Protein AF-A0A955T5Y8-F1 (afdb_monomer_lite)

Radius of gyration: 14.64 Å; chains: 1; bounding box: 32×37×26 Å

pLDDT: mean 70.2, std 17.74, range [28.7, 88.12]

Sequence (77 aa):
MNDTWIINPTFGMFGWTSSIQKSKKGTTRITINKNVSIAASLKAGQRLYSYVAKEKGRPVMVTFLDGKPREGNHDGL

Structure (mmCIF, N/CA/C/O backbone):
data_AF-A0A955T5Y8-F1
#
_entry.id   AF-A0A955T5Y8-F1
#
loop_
_atom_site.group_PDB
_atom_site.id
_atom_site.type_symbol
_atom_site.label_atom_id
_atom_site.label_alt_id
_atom_site.label_comp_id
_atom_site.label_asym_id
_atom_site.label_entity_id
_atom_site.label_seq_id
_atom_site.pdbx_PDB_ins_code
_atom_site.Cartn_x
_atom_site.Cartn_y
_atom_site.Cartn_z
_atom_site.occupancy
_atom_site.B_iso_or_equiv
_atom_site.auth_seq_id
_atom_site.auth_comp_id
_atom_site.auth_asym_id
_atom_site.auth_atom_id
_atom_site.pdbx_PDB_model_num
ATOM 1 N N . MET A 1 1 ? 14.829 -21.281 15.470 1.00 33.16 1 MET A N 1
ATOM 2 C CA . MET A 1 1 ? 14.516 -22.007 14.224 1.00 33.16 1 MET A CA 1
ATOM 3 C C . MET A 1 1 ? 13.739 -21.033 13.364 1.00 33.16 1 MET A C 1
ATOM 5 O O . MET A 1 1 ? 12.731 -20.517 13.828 1.00 33.16 1 MET A O 1
ATOM 9 N N . ASN A 1 2 ? 14.332 -20.628 12.242 1.00 37.31 2 ASN A N 1
ATOM 10 C CA . ASN A 1 2 ? 13.815 -19.573 11.375 1.00 37.31 2 ASN A CA 1
ATOM 11 C C . ASN A 1 2 ? 13.020 -20.228 10.250 1.00 37.31 2 ASN A C 1
ATOM 13 O O . ASN A 1 2 ? 13.620 -20.696 9.286 1.00 37.31 2 ASN A O 1
ATOM 17 N N . ASP A 1 3 ? 11.698 -20.218 10.362 1.00 31.53 3 ASP A N 1
ATOM 18 C CA . ASP A 1 3 ? 10.831 -20.742 9.311 1.00 31.53 3 ASP A CA 1
ATOM 19 C C . ASP A 1 3 ? 10.336 -19.576 8.453 1.00 31.53 3 ASP A C 1
ATOM 21 O O . ASP A 1 3 ? 9.281 -18.984 8.686 1.00 31.53 3 ASP A O 1
ATOM 25 N N . THR A 1 4 ? 11.152 -19.210 7.465 1.00 28.70 4 THR A N 1
ATOM 26 C CA . THR A 1 4 ? 10.757 -18.289 6.395 1.00 28.70 4 THR A CA 1
ATOM 27 C C . THR A 1 4 ? 10.203 -19.110 5.237 1.00 28.70 4 THR A C 1
ATOM 29 O O . THR A 1 4 ? 10.948 -19.807 4.552 1.00 28.70 4 THR A O 1
ATOM 32 N N . TRP A 1 5 ? 8.899 -19.003 4.991 1.00 32.75 5 TRP A N 1
ATOM 33 C CA . TRP A 1 5 ? 8.242 -19.598 3.829 1.00 32.75 5 TRP A CA 1
ATOM 34 C C . TRP A 1 5 ? 8.348 -18.653 2.624 1.00 32.75 5 TRP A C 1
ATOM 36 O O . TRP A 1 5 ? 7.911 -17.504 2.691 1.00 32.75 5 TRP A O 1
ATOM 46 N N . ILE A 1 6 ? 8.926 -19.134 1.521 1.00 36.94 6 ILE A N 1
ATOM 47 C CA . ILE A 1 6 ? 8.926 -18.461 0.213 1.00 36.94 6 ILE A CA 1
ATOM 48 C C . ILE A 1 6 ? 7.939 -19.209 -0.686 1.00 36.94 6 ILE A C 1
ATOM 50 O O . ILE A 1 6 ? 8.074 -20.417 -0.867 1.00 36.94 6 ILE A O 1
ATOM 54 N N . ILE A 1 7 ? 6.959 -18.500 -1.251 1.00 35.72 7 ILE A N 1
ATOM 55 C CA . ILE A 1 7 ? 5.960 -19.064 -2.172 1.00 35.72 7 ILE A CA 1
ATOM 56 C C . ILE A 1 7 ? 6.160 -18.479 -3.581 1.00 35.72 7 ILE A C 1
ATOM 58 O O . ILE A 1 7 ? 6.406 -17.284 -3.746 1.00 35.72 7 ILE A O 1
ATOM 62 N N . ASN A 1 8 ? 6.088 -19.381 -4.568 1.00 33.62 8 ASN A N 1
ATOM 63 C CA . ASN A 1 8 ? 6.325 -19.223 -6.009 1.00 33.62 8 ASN A CA 1
ATOM 64 C C . ASN A 1 8 ? 5.258 -18.350 -6.718 1.00 33.62 8 ASN A C 1
ATOM 66 O O . ASN A 1 8 ? 4.100 -18.351 -6.301 1.00 33.62 8 ASN A O 1
ATOM 70 N N . PRO A 1 9 ? 5.602 -17.648 -7.818 1.00 41.00 9 PRO A N 1
ATOM 71 C CA . PRO A 1 9 ? 4.772 -16.624 -8.432 1.00 41.00 9 PRO A CA 1
ATOM 72 C C . PRO A 1 9 ? 3.813 -17.228 -9.465 1.00 41.00 9 PRO A C 1
ATOM 74 O O . PRO A 1 9 ? 4.176 -17.533 -10.598 1.00 41.00 9 PRO A O 1
ATOM 77 N N . THR A 1 10 ? 2.548 -17.344 -9.091 1.00 34.91 10 THR A N 1
ATOM 78 C CA . THR A 1 10 ? 1.423 -17.196 -10.025 1.00 34.91 10 THR A CA 1
ATOM 79 C C . THR A 1 10 ? 0.805 -15.838 -9.685 1.00 34.91 10 THR A C 1
ATOM 81 O O . THR A 1 10 ? 0.814 -15.468 -8.516 1.00 34.91 10 THR A O 1
ATOM 84 N N . PHE A 1 11 ? 0.305 -15.054 -10.644 1.00 42.75 11 PHE A N 1
ATOM 85 C CA . PHE A 1 11 ? -0.264 -13.706 -10.407 1.00 42.75 11 PHE A CA 1
ATOM 86 C C . PHE A 1 11 ? -1.564 -13.701 -9.548 1.00 42.75 11 PHE A C 1
ATOM 88 O O . PHE A 1 11 ? -2.406 -12.818 -9.681 1.00 42.75 11 PHE A O 1
ATOM 95 N N . GLY A 1 12 ? -1.744 -14.680 -8.656 1.00 36.47 12 GLY A N 1
ATOM 96 C CA . GLY A 1 12 ? -2.736 -14.714 -7.592 1.00 36.47 12 GLY A CA 1
ATOM 97 C C . GLY A 1 12 ? -2.092 -14.369 -6.248 1.00 36.47 12 GLY A C 1
ATOM 98 O O . GLY A 1 12 ? -1.276 -15.122 -5.733 1.00 36.47 12 GLY A O 1
ATOM 99 N N . MET A 1 13 ? -2.497 -13.229 -5.682 1.00 44.97 13 MET A N 1
ATOM 100 C CA . MET A 1 13 ? -2.361 -12.879 -4.261 1.00 44.97 13 MET A CA 1
ATOM 101 C C . MET A 1 13 ? -0.939 -12.956 -3.668 1.00 44.97 13 MET A C 1
ATOM 103 O O . MET A 1 13 ? -0.641 -13.791 -2.818 1.00 44.97 13 MET A O 1
ATOM 107 N N . PHE A 1 14 ? -0.075 -11.996 -4.010 1.00 54.19 14 PHE A N 1
ATOM 108 C CA . PHE A 1 14 ? 1.070 -11.687 -3.149 1.00 54.19 14 PHE A CA 1
ATOM 109 C C . PHE A 1 14 ? 0.567 -11.027 -1.861 1.00 54.19 14 PHE A C 1
ATOM 111 O O . PHE A 1 14 ? 0.311 -9.825 -1.828 1.00 54.19 14 PHE A O 1
ATOM 118 N N . GLY A 1 15 ? 0.420 -11.815 -0.798 1.00 55.19 15 GLY A N 1
ATOM 119 C CA . GLY A 1 15 ? 0.312 -11.281 0.553 1.00 55.19 15 GLY A CA 1
ATOM 120 C C . GLY A 1 15 ? 1.689 -10.823 1.028 1.00 55.19 15 GLY A C 1
ATOM 121 O O . GLY A 1 15 ? 2.657 -11.577 0.954 1.00 55.19 15 GLY A O 1
ATOM 122 N N . TRP A 1 16 ? 1.803 -9.595 1.525 1.00 69.25 16 TRP A N 1
ATOM 123 C CA . TRP A 1 16 ? 2.992 -9.154 2.251 1.00 69.25 16 TRP A CA 1
ATOM 124 C C . TRP A 1 16 ? 2.575 -8.412 3.514 1.00 69.25 16 TRP A C 1
ATOM 126 O O . TRP A 1 16 ? 1.513 -7.793 3.575 1.00 69.25 16 TRP A O 1
ATOM 136 N N . THR A 1 17 ? 3.424 -8.463 4.534 1.00 66.50 17 THR A N 1
ATOM 137 C CA . THR A 1 17 ? 3.251 -7.665 5.743 1.00 66.50 17 THR A CA 1
ATOM 138 C C . THR A 1 17 ? 4.029 -6.362 5.600 1.00 66.50 17 THR A C 1
ATOM 140 O O . THR A 1 17 ? 5.169 -6.332 5.134 1.00 66.50 17 THR A O 1
ATOM 143 N N . SER A 1 18 ? 3.399 -5.258 5.983 1.00 70.12 18 SER A N 1
ATOM 144 C CA . SER A 1 18 ? 4.023 -3.937 6.029 1.00 70.12 18 SER A CA 1
ATOM 145 C C . SER A 1 18 ? 4.047 -3.44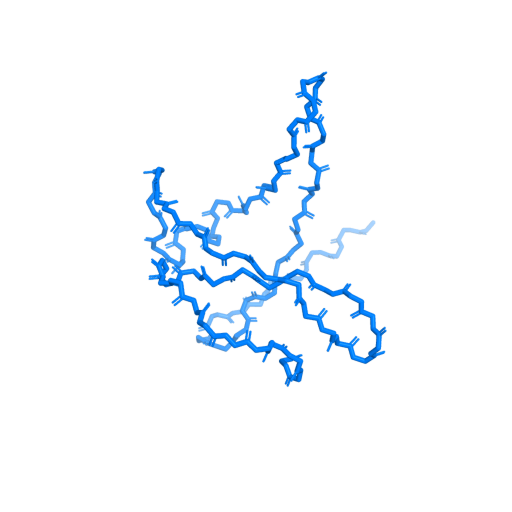1 7.468 1.00 70.12 18 SER A C 1
ATOM 147 O O . SER A 1 18 ? 3.118 -3.691 8.234 1.00 70.12 18 SER A O 1
ATOM 149 N N . SER A 1 19 ? 5.096 -2.709 7.838 1.00 71.56 19 SER A N 1
ATOM 150 C CA . SER A 1 19 ? 5.140 -1.997 9.112 1.00 71.56 19 SER A CA 1
ATOM 151 C C . SER A 1 19 ? 4.643 -0.566 8.938 1.00 71.56 19 SER A C 1
ATOM 153 O O . SER A 1 19 ? 4.906 0.104 7.935 1.00 71.56 19 SER A O 1
ATOM 155 N N . ILE A 1 20 ? 3.898 -0.106 9.939 1.00 78.62 20 ILE A N 1
ATOM 156 C CA . ILE A 1 20 ? 3.457 1.277 10.042 1.00 78.62 20 ILE A CA 1
ATOM 157 C C . ILE A 1 20 ? 4.524 2.047 10.813 1.00 78.62 20 ILE A C 1
ATOM 159 O O . ILE A 1 20 ? 4.789 1.762 11.981 1.00 78.62 20 ILE A O 1
ATOM 163 N N . GLN A 1 21 ? 5.118 3.051 10.175 1.00 79.56 21 GLN A N 1
AT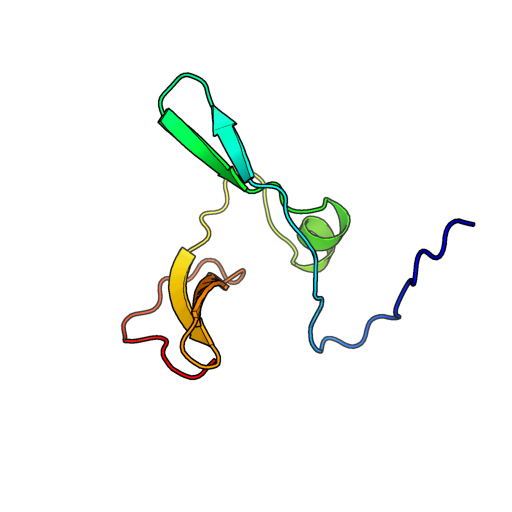OM 164 C CA . GLN A 1 21 ? 6.065 3.954 10.817 1.00 79.56 21 GLN A CA 1
ATOM 165 C C . GLN A 1 21 ? 5.404 5.306 11.062 1.00 79.56 21 GLN A C 1
ATOM 167 O O . GLN A 1 21 ? 5.044 6.021 10.124 1.00 79.56 21 GLN A O 1
ATOM 172 N N . LYS A 1 22 ? 5.270 5.684 12.333 1.00 76.25 22 LYS A N 1
ATOM 173 C CA . LYS A 1 22 ? 4.851 7.035 12.711 1.00 76.25 22 LYS A CA 1
ATOM 174 C C . LYS A 1 22 ? 6.054 7.967 12.636 1.00 76.25 22 LYS A C 1
ATOM 176 O O . LYS A 1 22 ? 7.079 7.724 13.269 1.00 76.25 22 LYS A O 1
ATOM 181 N N . SER A 1 23 ? 5.939 9.044 11.875 1.00 76.38 23 SER A N 1
ATOM 182 C CA . SER A 1 23 ? 6.911 10.128 11.914 1.00 76.38 23 SER A CA 1
ATOM 183 C C . SER A 1 23 ? 6.616 11.047 13.102 1.00 76.38 23 SER A C 1
ATOM 185 O O . SER A 1 23 ? 5.470 11.203 13.527 1.00 76.38 23 SER A O 1
ATOM 187 N N . LYS A 1 24 ? 7.651 11.733 13.597 1.00 72.25 24 LYS A N 1
ATOM 188 C CA . LYS A 1 24 ? 7.516 12.760 14.645 1.00 72.25 24 LYS A CA 1
ATOM 189 C C . LYS A 1 24 ? 6.613 13.938 14.239 1.00 72.25 24 LYS A C 1
ATOM 191 O O . LYS A 1 24 ? 6.193 14.694 15.101 1.00 72.25 24 LYS A O 1
ATOM 196 N N . LYS A 1 25 ? 6.314 14.104 12.943 1.00 76.69 25 LYS A N 1
ATOM 197 C CA . LYS A 1 25 ? 5.515 15.210 12.385 1.00 76.69 25 LYS A CA 1
ATOM 198 C C . LYS A 1 25 ? 4.054 14.817 12.114 1.00 76.69 25 LYS A C 1
ATOM 200 O O . LYS A 1 25 ? 3.411 15.423 11.266 1.00 76.69 25 LYS A O 1
ATOM 205 N N . GLY A 1 26 ? 3.556 13.754 12.748 1.00 78.94 26 GLY A N 1
ATOM 206 C CA . GLY A 1 26 ? 2.170 13.295 12.584 1.00 78.94 26 GLY A CA 1
ATOM 207 C C . GLY A 1 26 ? 1.871 12.617 11.241 1.00 78.94 26 GLY A C 1
ATOM 208 O O . GLY A 1 26 ? 0.741 12.217 10.990 1.00 78.94 26 GLY A O 1
ATOM 209 N N . THR A 1 27 ? 2.875 12.437 10.380 1.00 78.06 27 THR A N 1
ATOM 210 C CA . THR A 1 27 ? 2.733 11.654 9.146 1.00 78.06 27 THR A CA 1
ATOM 211 C C . THR A 1 27 ? 3.034 10.194 9.421 1.00 78.06 27 THR A C 1
ATOM 213 O O . THR A 1 27 ? 4.054 9.860 10.018 1.00 78.06 27 THR A O 1
ATOM 216 N N . THR A 1 28 ? 2.165 9.313 8.949 1.00 81.25 28 THR A N 1
ATOM 217 C CA . THR A 1 28 ? 2.362 7.869 9.043 1.00 81.25 28 THR A CA 1
ATOM 218 C C . THR A 1 28 ? 2.765 7.336 7.675 1.00 81.25 28 THR A C 1
ATOM 220 O O . THR A 1 28 ? 2.188 7.730 6.663 1.00 81.25 28 THR A O 1
ATOM 223 N N . ARG A 1 29 ? 3.784 6.479 7.628 1.00 81.19 29 ARG A N 1
ATOM 224 C CA . ARG A 1 29 ? 4.269 5.842 6.401 1.00 81.19 29 ARG A CA 1
ATOM 225 C C . ARG A 1 29 ? 4.044 4.343 6.475 1.00 81.19 29 ARG A C 1
ATOM 227 O O . ARG A 1 29 ? 4.224 3.740 7.532 1.00 81.19 29 ARG A O 1
ATOM 234 N N . ILE A 1 30 ? 3.689 3.765 5.336 1.00 79.44 30 ILE A N 1
ATOM 235 C CA . ILE A 1 30 ? 3.609 2.322 5.141 1.00 79.44 30 ILE A CA 1
ATOM 236 C C . ILE A 1 30 ? 4.782 1.939 4.255 1.00 79.44 30 ILE A C 1
ATOM 238 O O . ILE A 1 30 ? 4.947 2.482 3.161 1.00 79.44 30 ILE A O 1
ATOM 242 N N . THR A 1 31 ? 5.619 1.032 4.742 1.00 79.69 31 THR A N 1
ATOM 243 C CA . THR A 1 31 ? 6.759 0.543 3.969 1.00 79.69 31 THR A CA 1
ATOM 244 C C . THR A 1 31 ? 6.319 -0.640 3.118 1.00 79.69 31 THR A C 1
ATOM 246 O O . THR A 1 31 ? 5.869 -1.659 3.643 1.00 79.69 31 THR A O 1
ATOM 249 N N . ILE A 1 32 ? 6.462 -0.514 1.800 1.00 78.31 32 ILE A N 1
ATOM 250 C CA . ILE A 1 32 ? 6.247 -1.614 0.856 1.00 78.31 32 ILE A CA 1
ATOM 251 C C . ILE A 1 32 ? 7.585 -2.325 0.647 1.00 78.31 32 ILE A C 1
ATOM 253 O O . ILE A 1 32 ? 8.622 -1.679 0.485 1.00 78.31 32 ILE A O 1
ATOM 257 N N . ASN A 1 33 ? 7.573 -3.658 0.680 1.00 80.62 33 ASN A N 1
ATOM 258 C CA . ASN A 1 33 ? 8.767 -4.455 0.421 1.00 80.62 33 ASN A CA 1
ATOM 259 C C . ASN A 1 33 ? 9.292 -4.181 -1.003 1.00 80.62 33 ASN A C 1
ATOM 261 O O . ASN A 1 33 ? 8.516 -4.119 -1.955 1.00 80.62 33 ASN A O 1
ATOM 265 N N . LYS A 1 34 ? 10.615 -4.062 -1.161 1.00 82.56 34 LYS A N 1
ATOM 266 C CA . LYS A 1 34 ? 11.260 -3.800 -2.458 1.00 82.56 34 LYS A CA 1
ATOM 267 C C . LYS A 1 34 ? 10.867 -4.819 -3.539 1.00 82.56 34 LYS A C 1
ATOM 269 O O . LYS A 1 34 ? 10.657 -4.444 -4.689 1.00 82.56 34 LYS A O 1
ATOM 274 N N . ASN A 1 35 ? 10.745 -6.096 -3.187 1.00 82.75 35 ASN A N 1
ATOM 275 C CA . ASN A 1 35 ? 10.370 -7.140 -4.141 1.00 82.75 35 ASN A CA 1
ATOM 276 C C . ASN A 1 35 ? 8.923 -6.968 -4.607 1.00 82.75 35 ASN A C 1
ATOM 278 O O . ASN A 1 35 ? 8.644 -7.130 -5.789 1.00 82.75 35 ASN A O 1
ATOM 282 N N . VAL A 1 36 ? 8.029 -6.555 -3.703 1.00 79.81 36 VAL A N 1
ATOM 283 C CA . VAL A 1 36 ? 6.638 -6.229 -4.043 1.00 79.81 36 VAL A CA 1
ATOM 284 C C . VAL A 1 36 ? 6.592 -5.025 -4.975 1.00 79.81 36 VAL A C 1
ATOM 286 O O . VAL A 1 36 ? 5.903 -5.074 -5.988 1.00 79.81 36 VAL A O 1
ATOM 289 N N . SER A 1 37 ? 7.355 -3.964 -4.688 1.00 83.19 37 SER A N 1
ATOM 290 C CA . SER A 1 37 ? 7.368 -2.785 -5.560 1.00 83.19 37 SER A CA 1
ATOM 291 C C . SER A 1 37 ? 7.896 -3.101 -6.959 1.00 83.19 37 SER A C 1
ATOM 293 O O . SER A 1 37 ? 7.357 -2.587 -7.933 1.00 83.19 37 SER A O 1
ATOM 295 N N . ILE A 1 38 ? 8.910 -3.968 -7.068 1.00 84.50 38 ILE A N 1
ATOM 296 C CA . ILE A 1 38 ? 9.445 -4.421 -8.360 1.00 84.50 38 ILE A CA 1
ATOM 297 C C . ILE A 1 38 ? 8.417 -5.288 -9.094 1.00 84.50 38 ILE A C 1
ATOM 299 O O . ILE A 1 38 ? 8.114 -5.014 -10.252 1.00 84.50 38 ILE A O 1
ATOM 303 N N . ALA A 1 39 ? 7.844 -6.293 -8.426 1.00 82.00 39 ALA A N 1
ATOM 304 C CA . ALA A 1 39 ? 6.873 -7.207 -9.029 1.00 82.00 39 ALA A CA 1
ATOM 305 C C . ALA A 1 39 ? 5.607 -6.477 -9.509 1.00 82.00 39 ALA A C 1
ATOM 307 O O . ALA A 1 39 ? 5.097 -6.759 -10.590 1.00 82.00 39 ALA A O 1
ATOM 308 N N . ALA A 1 40 ? 5.140 -5.490 -8.744 1.00 79.38 40 ALA A N 1
ATOM 309 C CA . ALA A 1 40 ? 4.004 -4.648 -9.103 1.00 79.38 40 ALA A CA 1
ATOM 310 C C . ALA A 1 40 ? 4.372 -3.473 -10.031 1.00 7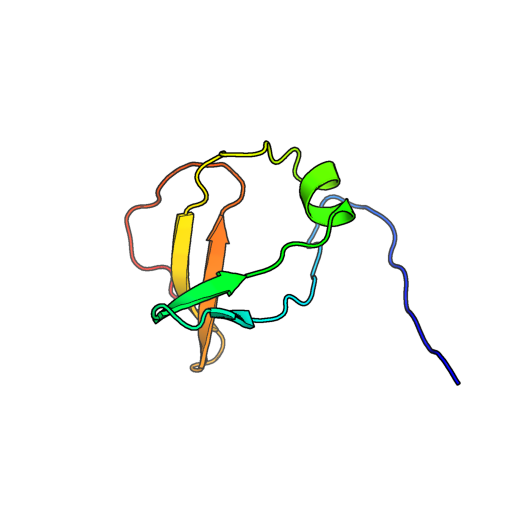9.38 40 ALA A C 1
ATOM 312 O O . ALA A 1 40 ? 3.524 -2.626 -10.302 1.00 79.38 40 ALA A O 1
ATOM 313 N N . SER A 1 41 ? 5.619 -3.402 -10.518 1.00 86.56 41 SER A N 1
ATOM 314 C CA . SER A 1 41 ? 6.103 -2.341 -11.417 1.00 86.56 41 SER A CA 1
ATOM 315 C C . SER A 1 41 ? 5.848 -0.916 -10.897 1.00 86.56 41 SER A C 1
ATOM 317 O O . SER A 1 41 ? 5.609 0.013 -11.672 1.00 86.56 41 SER A O 1
ATOM 319 N N . LEU A 1 42 ? 5.899 -0.735 -9.575 1.00 85.50 42 LEU A N 1
ATOM 320 C CA . LEU A 1 42 ? 5.673 0.553 -8.929 1.00 85.50 42 LEU A CA 1
ATOM 321 C C . LEU A 1 42 ? 6.864 1.479 -9.156 1.00 85.50 42 LEU A C 1
ATOM 323 O O . LEU A 1 42 ? 8.021 1.096 -8.961 1.00 85.50 42 LEU A O 1
ATOM 327 N N . LYS A 1 43 ? 6.580 2.731 -9.509 1.00 88.12 43 LYS A N 1
ATOM 328 C CA . LYS A 1 43 ? 7.606 3.761 -9.704 1.00 88.12 43 LYS A CA 1
ATOM 329 C C . LYS A 1 43 ? 7.713 4.673 -8.487 1.00 88.12 43 LYS A C 1
ATOM 331 O O . LYS A 1 43 ? 6.723 4.979 -7.824 1.00 88.12 43 LYS A O 1
ATOM 336 N N . ALA A 1 44 ? 8.921 5.160 -8.212 1.00 85.94 44 ALA A N 1
ATOM 337 C CA . ALA A 1 44 ? 9.118 6.191 -7.199 1.00 85.94 44 ALA A CA 1
ATOM 338 C C . ALA A 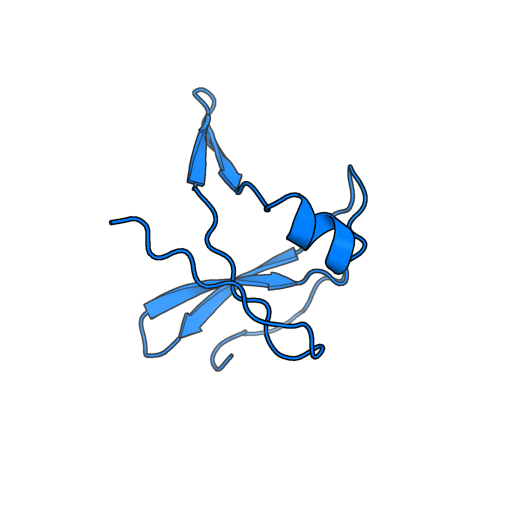1 44 ? 8.279 7.436 -7.544 1.00 85.94 44 ALA A C 1
ATOM 340 O O . ALA A 1 44 ? 8.277 7.893 -8.684 1.00 85.94 44 ALA A O 1
ATOM 341 N N . GLY A 1 45 ? 7.540 7.960 -6.564 1.00 86.56 45 GLY A N 1
ATOM 342 C CA . GLY A 1 45 ? 6.640 9.103 -6.756 1.00 86.56 45 GLY A CA 1
ATOM 343 C C . GLY A 1 45 ? 5.283 8.769 -7.389 1.00 86.56 45 GLY A C 1
ATOM 344 O O . GLY A 1 45 ? 4.437 9.658 -7.484 1.00 86.56 45 GLY A O 1
ATOM 345 N N . GLN A 1 46 ? 5.034 7.514 -7.778 1.00 86.94 46 GLN A N 1
ATOM 346 C CA . GLN A 1 46 ? 3.715 7.080 -8.238 1.00 86.94 46 GLN A CA 1
ATOM 347 C C . GLN A 1 46 ? 2.681 7.240 -7.119 1.00 86.94 46 GLN A C 1
ATOM 349 O O . GLN A 1 46 ? 2.913 6.852 -5.972 1.00 86.94 46 GLN A O 1
ATOM 354 N N . ARG A 1 47 ? 1.517 7.800 -7.461 1.00 87.38 47 ARG A N 1
ATOM 355 C CA . ARG A 1 47 ? 0.382 7.880 -6.539 1.00 87.38 47 ARG A CA 1
ATOM 356 C C . ARG A 1 47 ? -0.289 6.516 -6.439 1.00 87.38 47 ARG A C 1
ATOM 358 O O . ARG A 1 47 ? -0.593 5.898 -7.455 1.00 87.38 47 ARG A O 1
ATOM 365 N N . LEU A 1 48 ? -0.529 6.081 -5.209 1.00 85.44 48 LEU A N 1
ATOM 366 C CA . LEU A 1 48 ? -1.310 4.893 -4.889 1.00 85.44 48 LEU A CA 1
ATOM 367 C C . LEU A 1 48 ? -2.566 5.324 -4.147 1.00 85.44 48 LEU A C 1
ATOM 369 O O . LEU A 1 48 ? -2.525 6.261 -3.347 1.00 85.44 48 LEU A O 1
ATOM 373 N N . TYR A 1 49 ? -3.664 4.626 -4.400 1.00 82.62 49 TYR A N 1
ATOM 374 C CA . TYR A 1 49 ? -4.955 4.938 -3.804 1.00 82.62 49 TYR A CA 1
ATOM 375 C C . TYR A 1 49 ? -5.288 3.870 -2.774 1.00 82.62 49 TYR A C 1
ATOM 377 O O . TYR A 1 49 ? -5.247 2.677 -3.072 1.00 82.62 49 TYR A O 1
ATOM 385 N N . SER A 1 50 ? -5.548 4.307 -1.543 1.00 83.06 50 SER A N 1
ATOM 386 C CA . SER A 1 50 ? -5.864 3.425 -0.423 1.00 83.06 50 SER A CA 1
ATOM 387 C C . SER A 1 50 ? -7.215 3.785 0.168 1.00 83.06 50 SER A C 1
ATOM 389 O O . SER A 1 50 ? -7.525 4.966 0.316 1.00 83.06 50 SER A O 1
ATOM 391 N N . TYR A 1 51 ? -7.986 2.768 0.528 1.00 83.00 51 TYR A N 1
ATOM 392 C CA . TYR A 1 51 ? -9.351 2.893 1.024 1.00 83.00 51 TYR A CA 1
ATOM 393 C C . TYR A 1 51 ? -9.533 2.048 2.280 1.00 83.00 51 TYR A C 1
ATOM 395 O O . TYR A 1 51 ? -8.818 1.067 2.483 1.00 83.00 51 TYR A O 1
ATOM 403 N N . VAL A 1 52 ? -10.491 2.426 3.123 1.00 83.38 52 VAL A N 1
ATOM 404 C CA . VAL A 1 52 ? -10.911 1.607 4.263 1.00 83.38 52 VAL A CA 1
ATOM 405 C C . VAL A 1 52 ? -12.044 0.698 3.797 1.00 83.38 52 VAL A C 1
ATOM 407 O O . VAL A 1 52 ? -13.025 1.178 3.238 1.00 83.38 52 VAL A O 1
ATOM 410 N N . ALA A 1 53 ? -11.893 -0.598 4.030 1.00 80.62 53 ALA A N 1
ATOM 411 C CA . ALA A 1 53 ? -12.883 -1.631 3.759 1.00 80.62 53 ALA A CA 1
ATOM 412 C C . ALA A 1 53 ? -13.161 -2.434 5.035 1.00 80.62 53 ALA A C 1
ATOM 414 O O . ALA A 1 53 ? -12.500 -2.245 6.063 1.00 80.62 53 ALA A O 1
ATOM 415 N N . LYS A 1 54 ? -14.130 -3.347 4.976 1.00 81.06 54 LYS A N 1
ATOM 416 C CA . LYS A 1 54 ? -14.422 -4.298 6.051 1.00 81.06 54 LYS A CA 1
ATOM 417 C C . LYS A 1 54 ? -14.235 -5.727 5.565 1.00 81.06 54 LYS A C 1
ATOM 419 O O . LYS A 1 54 ? -15.008 -6.197 4.737 1.00 81.06 54 LYS A O 1
ATOM 424 N N . GLU A 1 55 ? -13.292 -6.442 6.166 1.00 77.19 55 GLU A N 1
ATOM 425 C CA . GLU A 1 55 ? -13.129 -7.884 5.979 1.00 77.19 55 GLU A CA 1
ATOM 426 C C . GLU A 1 55 ? -13.586 -8.593 7.261 1.00 77.19 55 GLU A C 1
ATOM 428 O O . GLU A 1 55 ? -13.071 -8.328 8.351 1.00 77.19 55 GLU A O 1
ATOM 433 N N . LYS A 1 56 ? -14.599 -9.467 7.167 1.00 83.62 56 LYS A N 1
ATOM 434 C CA . LYS A 1 56 ? -15.168 -10.204 8.322 1.00 83.62 56 LYS A CA 1
ATOM 435 C C . LYS A 1 56 ? -15.504 -9.292 9.521 1.00 83.62 56 LYS A C 1
ATOM 437 O O . LYS A 1 56 ? -15.276 -9.643 10.677 1.00 83.62 56 LYS A O 1
ATOM 442 N N . GLY A 1 57 ? -16.013 -8.090 9.235 1.00 84.19 57 GLY A N 1
ATOM 443 C CA . GLY A 1 57 ? -16.393 -7.088 10.238 1.00 84.19 57 GLY A CA 1
ATOM 444 C C . GLY A 1 57 ? -15.234 -6.287 10.842 1.00 84.19 57 GLY A C 1
ATOM 445 O O . GLY A 1 57 ? -15.480 -5.413 11.673 1.00 84.19 57 GLY A O 1
ATOM 446 N N . ARG A 1 58 ? -13.985 -6.533 10.431 1.00 74.94 58 ARG A N 1
ATOM 447 C CA . ARG A 1 58 ? -12.813 -5.770 10.877 1.00 74.94 58 ARG A CA 1
ATOM 448 C C . ARG A 1 58 ? -12.417 -4.738 9.821 1.00 74.94 58 ARG A C 1
ATOM 450 O O . ARG A 1 58 ? -12.386 -5.080 8.640 1.00 74.94 58 ARG A O 1
ATOM 457 N N . PRO A 1 59 ? -12.106 -3.491 10.217 1.00 77.88 59 PRO A N 1
ATOM 458 C CA . PRO A 1 59 ? -11.622 -2.496 9.276 1.00 77.88 59 PRO A CA 1
ATOM 459 C C . PRO A 1 59 ? -10.241 -2.902 8.756 1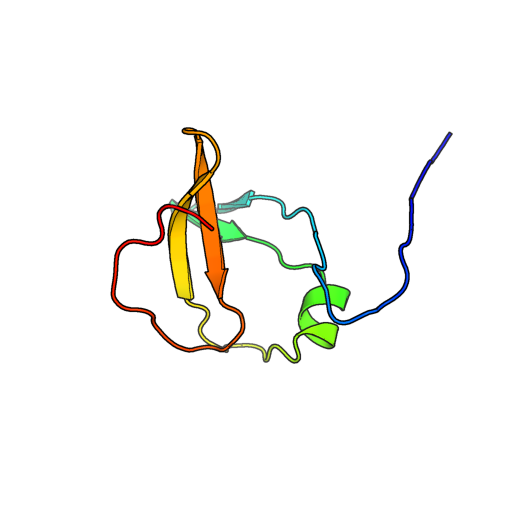.00 77.88 59 PRO A C 1
ATOM 461 O O . PRO A 1 59 ? -9.326 -3.168 9.538 1.00 77.88 59 PRO A O 1
ATOM 464 N N . VAL A 1 60 ? -10.093 -2.920 7.438 1.00 79.62 60 VAL A N 1
ATOM 465 C CA . VAL A 1 60 ? -8.838 -3.189 6.733 1.00 79.62 60 VAL A CA 1
ATOM 466 C C . VAL A 1 60 ? -8.550 -2.045 5.767 1.00 79.62 60 VAL A C 1
ATOM 468 O O . VAL A 1 60 ? -9.467 -1.393 5.270 1.00 79.62 60 VAL A O 1
ATOM 471 N N . MET A 1 61 ? -7.273 -1.767 5.511 1.00 81.69 61 MET A N 1
ATOM 472 C CA . MET A 1 61 ? -6.875 -0.799 4.491 1.00 81.69 61 MET A CA 1
ATOM 473 C C . MET A 1 61 ? -6.515 -1.549 3.211 1.00 81.69 61 MET A C 1
ATOM 475 O O . MET A 1 61 ? -5.621 -2.393 3.222 1.00 81.69 61 MET A O 1
ATOM 479 N N . VAL A 1 62 ? -7.180 -1.212 2.111 1.00 80.44 62 VAL A N 1
ATOM 480 C CA . VAL A 1 62 ? -6.929 -1.789 0.789 1.00 80.44 62 VAL A CA 1
ATOM 481 C C . VAL A 1 62 ? -6.218 -0.752 -0.063 1.00 80.44 62 VAL A C 1
ATOM 483 O O . VAL A 1 62 ? -6.745 0.338 -0.271 1.00 80.44 62 VAL A O 1
ATOM 486 N N . THR A 1 63 ? -5.031 -1.085 -0.564 1.00 81.81 63 THR A N 1
ATOM 487 C CA . THR A 1 63 ? -4.269 -0.228 -1.481 1.00 81.81 63 THR A CA 1
ATOM 488 C C . THR A 1 63 ? -4.286 -0.822 -2.880 1.00 81.81 63 THR A C 1
ATOM 490 O O . THR A 1 63 ? -3.815 -1.938 -3.093 1.00 81.81 63 THR A O 1
ATOM 493 N N . PHE A 1 64 ? -4.778 -0.053 -3.849 1.00 80.00 64 PHE A N 1
ATOM 494 C CA . PHE A 1 64 ? -4.725 -0.424 -5.258 1.00 80.00 64 PHE A CA 1
ATOM 495 C C . PHE A 1 64 ? -3.404 0.037 -5.876 1.00 80.00 64 PHE A C 1
ATOM 497 O O . PHE A 1 64 ? -2.998 1.197 -5.754 1.00 80.00 64 PHE A O 1
ATOM 504 N N . LEU A 1 65 ? -2.723 -0.902 -6.534 1.00 82.94 65 LEU A N 1
ATOM 505 C CA . LEU A 1 65 ? -1.395 -0.700 -7.120 1.00 82.94 65 LEU A CA 1
ATOM 506 C C . LEU A 1 65 ? -1.434 -0.210 -8.577 1.00 82.94 65 LEU A C 1
ATOM 508 O O . LEU A 1 65 ? -0.398 0.125 -9.142 1.00 82.94 65 LEU A O 1
ATOM 512 N N . ASP A 1 66 ? -2.624 -0.133 -9.174 1.00 79.56 66 ASP A N 1
ATOM 513 C CA . ASP A 1 66 ? -2.849 0.295 -10.561 1.00 79.56 66 ASP A CA 1
ATOM 514 C C . ASP A 1 66 ? -2.749 1.819 -10.763 1.00 79.56 66 ASP A C 1
ATOM 516 O O . ASP A 1 66 ? -2.784 2.298 -11.896 1.00 79.56 66 ASP A O 1
ATOM 520 N N . GLY A 1 67 ? -2.615 2.587 -9.675 1.00 79.75 67 GLY A N 1
ATOM 521 C CA . GLY A 1 67 ? -2.531 4.046 -9.714 1.00 79.75 67 GLY A CA 1
ATOM 522 C C . GLY A 1 67 ? -3.832 4.724 -10.142 1.00 79.75 67 GLY A C 1
ATOM 523 O O . GLY A 1 67 ? -3.794 5.886 -10.550 1.00 79.75 67 GLY A O 1
ATOM 524 N N . LYS A 1 68 ? -4.971 4.026 -10.066 1.00 80.88 68 LYS A N 1
ATOM 525 C CA . LYS A 1 68 ? -6.280 4.580 -10.414 1.00 80.88 68 LYS A CA 1
ATOM 526 C C . LYS A 1 68 ? -7.109 4.816 -9.150 1.00 80.88 68 LYS 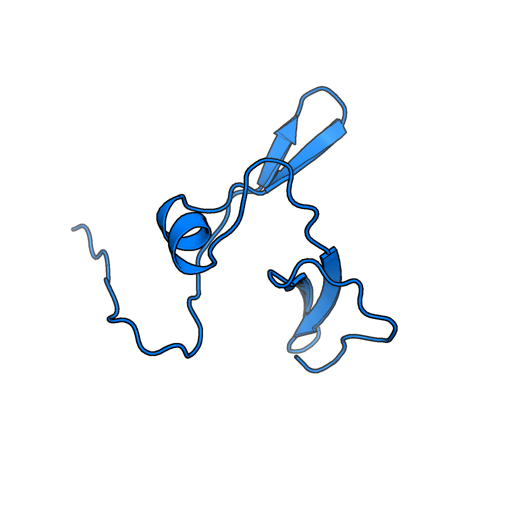A C 1
ATOM 528 O O . LYS A 1 68 ? -7.189 3.925 -8.301 1.00 80.88 68 LYS A O 1
ATOM 533 N N . PRO A 1 69 ? -7.750 5.988 -9.007 1.00 84.06 69 PRO A N 1
ATOM 534 C CA . PRO A 1 69 ? -8.763 6.152 -7.983 1.00 84.06 69 PRO A CA 1
ATOM 535 C C . PRO A 1 69 ? -9.948 5.236 -8.295 1.00 84.06 69 PRO A C 1
ATOM 537 O O . PRO A 1 69 ? -10.298 5.011 -9.455 1.00 84.06 69 PRO A O 1
ATOM 540 N N . ARG A 1 70 ? -10.581 4.729 -7.245 1.00 78.06 70 ARG A N 1
ATOM 541 C CA . ARG A 1 70 ? -11.885 4.082 -7.301 1.00 78.06 70 ARG A CA 1
ATOM 542 C C . ARG A 1 70 ? -12.925 4.951 -6.610 1.00 78.06 70 ARG A C 1
ATOM 544 O O . ARG A 1 70 ? -12.641 5.592 -5.597 1.00 78.06 70 ARG A O 1
ATOM 551 N N . GLU A 1 71 ? -14.118 4.950 -7.183 1.00 72.94 71 GLU A N 1
ATOM 552 C CA . GLU A 1 71 ? -15.322 5.520 -6.593 1.00 72.94 71 GLU A CA 1
ATOM 553 C C . GLU A 1 71 ? -16.187 4.363 -6.082 1.00 72.94 71 GLU A C 1
ATOM 555 O O . GLU A 1 71 ? -16.384 3.379 -6.797 1.00 72.94 71 GLU A O 1
ATOM 560 N N . GLY A 1 72 ? -16.677 4.453 -4.844 1.00 62.75 72 GLY A N 1
ATOM 561 C CA . GLY A 1 72 ? -17.611 3.476 -4.277 1.00 62.75 72 GLY A CA 1
ATOM 562 C C . GLY A 1 72 ? -17.192 2.873 -2.936 1.00 62.75 72 GLY A C 1
ATOM 563 O O . GLY A 1 72 ? -16.092 3.093 -2.432 1.00 62.75 72 GLY A O 1
ATOM 564 N N . ASN A 1 73 ? -18.124 2.126 -2.343 1.00 57.69 73 ASN A N 1
ATOM 565 C CA . ASN A 1 73 ? -17.936 1.440 -1.070 1.00 57.69 73 ASN A CA 1
ATOM 566 C C . ASN A 1 73 ? -17.203 0.106 -1.314 1.00 57.69 73 ASN A C 1
ATOM 568 O O . ASN A 1 73 ? -17.648 -0.696 -2.132 1.00 57.69 73 ASN A O 1
ATOM 572 N N . HIS A 1 74 ? -16.077 -0.126 -0.635 1.00 62.97 74 HIS A N 1
ATOM 573 C CA . HIS A 1 74 ? -15.205 -1.296 -0.849 1.00 62.97 74 HIS A CA 1
ATOM 574 C C . HIS A 1 74 ? -15.485 -2.446 0.133 1.00 62.97 74 HIS A C 1
ATOM 576 O O . HIS A 1 74 ? -14.602 -3.246 0.436 1.00 62.97 74 HIS A O 1
ATOM 582 N N . ASP A 1 75 ? -16.711 -2.517 0.645 1.00 53.31 75 ASP A N 1
ATOM 583 C CA . ASP A 1 75 ? -17.153 -3.572 1.550 1.00 53.31 75 ASP A CA 1
ATOM 584 C C . ASP A 1 75 ? -17.330 -4.887 0.767 1.00 53.31 75 ASP A C 1
ATOM 586 O O . ASP A 1 75 ? -18.159 -4.960 -0.139 1.00 53.31 75 ASP A O 1
ATOM 590 N N . GLY A 1 76 ? -16.560 -5.925 1.110 1.00 48.56 76 GLY A N 1
ATOM 591 C CA . GLY A 1 76 ? -16.681 -7.262 0.506 1.00 48.56 76 GLY A CA 1
ATOM 592 C C . GLY A 1 76 ? -15.530 -7.710 -0.400 1.00 48.56 76 GLY A C 1
ATOM 593 O O . GLY A 1 76 ? -15.680 -8.724 -1.082 1.00 48.56 76 GLY A O 1
ATOM 594 N N . LEU A 1 77 ? -14.405 -6.983 -0.408 1.00 46.22 77 LEU A N 1
ATOM 595 C CA . LEU A 1 77 ? -13.108 -7.562 -0.783 1.00 46.22 77 LEU A CA 1
ATOM 596 C C . LEU A 1 77 ? -12.568 -8.468 0.329 1.00 46.22 77 LEU A C 1
ATOM 598 O O . LEU A 1 77 ? -12.798 -8.137 1.516 1.00 46.22 77 LEU A O 1
#

Secondary structure (DSSP, 8-state):
----------SS-------EEE-TTS-EEEPPPHHHHHHTTPPTT---EEEEEEETTEEEEEEETTS----S--TT-

Foldseek 3Di:
DDDDDDDDDDPPDDDDDWDWDQDPVRDIDTDDDPVRCVVLVPDVPQDWDWDWEADPNDTDIDIDSPSDDDDDHPYPD